Protein AF-A0A933WMZ1-F1 (afdb_monomer_lite)

pLDDT: mean 81.73, std 15.56, range [46.22, 94.94]

Structure (mmCIF, N/CA/C/O backbone):
data_AF-A0A933WMZ1-F1
#
_entry.id   AF-A0A933WMZ1-F1
#
loop_
_atom_site.group_PDB
_atom_site.id
_atom_site.type_symbol
_atom_site.label_atom_id
_atom_site.label_alt_id
_atom_site.label_comp_id
_atom_site.label_asym_id
_atom_site.label_entity_id
_atom_site.label_seq_id
_atom_site.pdbx_PDB_ins_code
_atom_site.Cartn_x
_atom_site.Cartn_y
_atom_site.Cartn_z
_atom_site.occupancy
_atom_site.B_iso_or_equiv
_atom_site.auth_seq_id
_atom_site.auth_comp_id
_atom_site.auth_asym_id
_atom_site.auth_atom_id
_atom_site.pdbx_PDB_model_num
ATOM 1 N N . MET A 1 1 ? -30.212 -34.904 -9.364 1.00 57.50 1 MET A N 1
ATOM 2 C CA . MET A 1 1 ? -28.930 -35.102 -10.069 1.00 57.50 1 MET A CA 1
ATOM 3 C C . MET A 1 1 ? -28.615 -33.801 -10.800 1.00 57.50 1 MET A C 1
ATOM 5 O O . MET A 1 1 ? -29.456 -33.422 -11.602 1.00 57.50 1 MET A O 1
ATOM 9 N N . HIS A 1 2 ? -27.462 -33.181 -10.482 1.00 47.53 2 HIS A N 1
ATOM 10 C CA . HIS A 1 2 ? -26.824 -31.991 -11.105 1.00 47.53 2 HIS A CA 1
ATOM 11 C C . HIS A 1 2 ? -27.591 -30.658 -10.889 1.00 47.53 2 HIS A C 1
ATOM 13 O O . HIS A 1 2 ? -28.767 -30.580 -11.202 1.00 47.53 2 HIS A O 1
ATOM 19 N N . ASP A 1 3 ? -27.085 -29.586 -10.271 1.00 46.22 3 ASP A N 1
ATOM 20 C CA . ASP A 1 3 ? -25.716 -29.161 -9.986 1.00 46.22 3 ASP A CA 1
ATOM 21 C C . ASP A 1 3 ? -25.652 -28.351 -8.680 1.00 46.22 3 ASP A C 1
ATOM 23 O O . ASP A 1 3 ? -26.348 -27.352 -8.496 1.00 46.22 3 ASP A O 1
ATOM 27 N N . ALA A 1 4 ? -24.769 -28.772 -7.777 1.00 52.38 4 ALA A N 1
ATOM 28 C CA . ALA A 1 4 ? -24.313 -27.976 -6.649 1.00 52.38 4 ALA A CA 1
ATOM 29 C C . ALA A 1 4 ? -23.168 -27.072 -7.128 1.00 52.38 4 ALA A C 1
ATOM 31 O O . ALA A 1 4 ? -22.001 -27.336 -6.847 1.00 52.38 4 ALA A O 1
ATOM 32 N N . LEU A 1 5 ? -23.481 -26.005 -7.865 1.00 48.59 5 LEU A N 1
ATOM 33 C CA . LEU A 1 5 ? -22.520 -24.919 -8.045 1.00 48.59 5 LEU A CA 1
ATOM 34 C C . LEU A 1 5 ? -22.556 -24.079 -6.775 1.00 48.59 5 LEU A C 1
ATOM 36 O O . LEU A 1 5 ? -23.288 -23.097 -6.669 1.00 48.59 5 LEU A O 1
ATOM 40 N N . GLY A 1 6 ? -21.795 -24.535 -5.777 1.00 47.16 6 GLY A N 1
ATOM 41 C CA . GLY A 1 6 ? -21.432 -23.713 -4.639 1.00 47.16 6 GLY A CA 1
ATOM 42 C C . GLY A 1 6 ? -20.940 -22.379 -5.175 1.00 47.16 6 GLY A C 1
ATOM 43 O O . GLY A 1 6 ? -19.935 -22.334 -5.885 1.00 47.16 6 GLY A O 1
ATOM 44 N N . SER A 1 7 ? -21.689 -21.313 -4.882 1.00 50.25 7 SER A N 1
ATOM 45 C CA . SER A 1 7 ? -21.246 -19.947 -5.129 1.00 50.25 7 SER A CA 1
ATOM 46 C C . SER A 1 7 ? -19.787 -19.851 -4.698 1.00 50.25 7 SER A C 1
ATOM 48 O O . SER A 1 7 ? -19.476 -20.354 -3.610 1.00 50.25 7 SER A O 1
ATOM 50 N N . PRO A 1 8 ? -18.886 -19.250 -5.497 1.00 49.25 8 PRO A N 1
ATOM 51 C CA . PRO A 1 8 ? -17.549 -18.977 -5.013 1.00 49.25 8 PRO A CA 1
ATOM 52 C C . PRO A 1 8 ? -17.752 -18.080 -3.801 1.00 49.25 8 PRO A C 1
ATOM 54 O O . PRO A 1 8 ? -18.125 -16.919 -3.939 1.00 49.25 8 PRO A O 1
ATOM 57 N N . GLN A 1 9 ? -17.632 -18.642 -2.600 1.00 51.69 9 GLN A N 1
ATOM 58 C CA . GLN A 1 9 ? -17.580 -17.826 -1.408 1.00 51.69 9 GLN A CA 1
ATOM 59 C C . GLN A 1 9 ? -16.300 -17.020 -1.599 1.00 51.69 9 GLN A C 1
ATOM 61 O O . GLN A 1 9 ? -15.228 -17.635 -1.603 1.00 51.69 9 GLN A O 1
ATOM 66 N N . PRO A 1 10 ? -16.366 -15.695 -1.844 1.00 55.53 10 PRO A N 1
ATOM 67 C CA . PRO A 1 10 ? -15.143 -14.919 -1.879 1.00 55.53 10 PRO A CA 1
ATOM 68 C C . PRO A 1 10 ? -14.497 -15.154 -0.523 1.00 55.53 10 PRO A C 1
ATOM 70 O O . PRO A 1 10 ? -15.189 -15.119 0.497 1.00 55.53 10 PRO A O 1
ATOM 73 N N . LEU A 1 11 ? -13.220 -15.522 -0.543 1.00 54.78 11 LEU A N 1
ATOM 74 C CA . LEU A 1 11 ? -12.440 -15.977 0.598 1.00 54.78 11 LEU A CA 1
ATOM 75 C C . LEU A 1 11 ? -12.568 -14.983 1.766 1.00 54.78 11 LEU A C 1
ATOM 77 O O . LEU A 1 11 ? -11.728 -14.105 1.950 1.00 54.78 11 LEU A O 1
ATOM 81 N N . ARG A 1 12 ? -13.608 -15.118 2.599 1.00 56.19 12 ARG A N 1
ATOM 82 C CA . ARG A 1 12 ? -13.774 -14.384 3.860 1.00 56.19 12 ARG A CA 1
ATOM 83 C C . ARG A 1 12 ? -12.852 -15.016 4.902 1.00 56.19 12 ARG A C 1
ATOM 85 O O . ARG A 1 12 ? -13.292 -15.493 5.939 1.00 56.19 12 ARG A O 1
ATOM 92 N N . LEU A 1 13 ? -11.559 -15.064 4.594 1.00 61.22 13 LEU A N 1
ATOM 93 C CA . LEU A 1 13 ? -10.510 -15.552 5.490 1.00 61.22 13 LEU A CA 1
ATOM 94 C C . LEU A 1 13 ? -10.003 -14.447 6.424 1.00 61.22 13 LEU A C 1
ATOM 96 O O . LEU A 1 13 ? -9.227 -14.718 7.338 1.00 61.22 13 LEU A O 1
ATOM 100 N N . PHE A 1 14 ? -10.440 -13.203 6.210 1.00 64.12 14 PHE A N 1
ATOM 101 C CA . PHE A 1 14 ? -9.949 -12.044 6.938 1.00 64.12 14 PHE A CA 1
ATOM 102 C C . PHE A 1 14 ? -11.100 -11.279 7.606 1.00 64.12 14 PHE A C 1
ATOM 104 O O . PHE A 1 14 ? -12.143 -11.076 6.982 1.00 64.12 14 PHE A O 1
ATOM 111 N N . PRO A 1 15 ? -10.931 -10.850 8.872 1.00 71.56 15 PRO A N 1
ATOM 112 C CA . PRO A 1 15 ? -11.929 -10.037 9.553 1.00 71.56 15 PRO A CA 1
ATOM 113 C C . PRO A 1 15 ? -12.128 -8.712 8.813 1.00 71.56 15 PRO A C 1
ATOM 115 O O . PRO A 1 15 ? -11.153 -8.117 8.349 1.00 71.56 15 PRO A O 1
ATOM 118 N N . GLU A 1 16 ? -13.376 -8.239 8.735 1.00 76.19 16 GLU A N 1
ATOM 119 C CA . GLU A 1 16 ? -13.668 -6.932 8.147 1.00 76.19 16 GLU A CA 1
ATOM 120 C C . GLU A 1 16 ? -13.015 -5.831 8.994 1.00 76.19 16 GLU A C 1
ATOM 122 O O . GLU A 1 16 ? -13.385 -5.595 10.145 1.00 76.19 16 GLU A O 1
ATOM 127 N N . LYS A 1 17 ? -12.008 -5.166 8.423 1.00 84.25 17 LYS A N 1
ATOM 128 C CA . LYS A 1 17 ? -11.294 -4.040 9.030 1.00 84.25 17 LYS A CA 1
ATOM 129 C C . LYS A 1 17 ? -11.615 -2.755 8.280 1.00 84.25 17 LYS A C 1
ATOM 131 O O . LYS A 1 17 ? -11.854 -2.758 7.075 1.00 84.25 17 LYS A O 1
ATOM 136 N N . LEU A 1 18 ? -11.546 -1.634 8.998 1.00 85.38 18 LEU A N 1
ATOM 137 C CA . LEU A 1 18 ? -11.624 -0.301 8.390 1.00 85.38 18 LEU A CA 1
ATOM 138 C C . LEU A 1 18 ? -10.426 -0.028 7.469 1.00 85.38 18 LEU A C 1
ATOM 140 O O . LEU A 1 18 ? -10.568 0.645 6.451 1.00 85.38 18 LEU A O 1
ATOM 144 N N . PHE A 1 19 ? -9.259 -0.568 7.835 1.00 90.06 19 PHE A N 1
ATOM 145 C CA . PHE A 1 19 ? -8.004 -0.395 7.119 1.00 90.06 19 PHE A CA 1
ATOM 146 C C . PHE A 1 19 ? -7.213 -1.704 7.076 1.00 90.06 19 PHE A C 1
ATOM 148 O O . PHE A 1 19 ? -7.096 -2.396 8.090 1.00 90.06 19 PHE A O 1
ATOM 155 N N . TYR A 1 20 ? -6.614 -1.985 5.925 1.00 91.44 20 TYR A N 1
ATOM 156 C CA . TYR A 1 20 ? -5.749 -3.127 5.657 1.00 91.44 20 TYR A CA 1
ATOM 157 C C . TYR A 1 20 ? -4.351 -2.632 5.292 1.00 91.44 20 TYR A C 1
ATOM 159 O O . TYR A 1 20 ? -4.190 -1.654 4.563 1.00 91.44 20 TYR A O 1
ATOM 167 N N . LYS A 1 21 ? -3.307 -3.293 5.786 1.00 92.69 21 LYS A N 1
ATOM 168 C CA . LYS A 1 21 ? -1.925 -3.032 5.353 1.00 92.69 21 LYS A CA 1
ATOM 169 C C . LYS A 1 21 ? -1.673 -3.675 3.989 1.00 92.69 21 LYS A C 1
ATOM 171 O O . LYS A 1 21 ? -2.273 -4.700 3.685 1.00 92.69 21 LYS A O 1
ATOM 176 N N . ILE A 1 22 ? -0.701 -3.173 3.223 1.00 92.12 22 ILE A N 1
ATOM 177 C CA . ILE A 1 22 ? -0.349 -3.744 1.904 1.00 92.12 22 ILE A CA 1
ATOM 178 C C . ILE A 1 22 ? -0.094 -5.260 1.931 1.00 92.12 22 ILE A C 1
ATOM 180 O O . ILE A 1 22 ? -0.505 -5.975 1.028 1.00 92.12 22 ILE A O 1
ATOM 184 N N . GLY A 1 23 ? 0.538 -5.770 2.993 1.00 91.94 23 GLY A N 1
ATOM 185 C CA . GLY A 1 23 ? 0.774 -7.207 3.146 1.00 91.94 23 GLY A CA 1
ATOM 186 C C . GLY A 1 23 ? -0.496 -8.007 3.452 1.00 91.94 23 GLY A C 1
ATOM 187 O O . GLY A 1 23 ? -0.557 -9.188 3.140 1.00 91.94 23 GLY A O 1
ATOM 188 N N . GLU A 1 24 ? -1.508 -7.388 4.064 1.00 91.75 24 GLU A N 1
ATOM 189 C CA . GLU A 1 24 ? -2.825 -8.010 4.234 1.00 91.75 24 GLU A CA 1
ATOM 190 C C . GLU A 1 24 ? -3.566 -8.047 2.902 1.00 91.75 24 GLU A C 1
ATOM 192 O O . GLU A 1 24 ? -4.023 -9.114 2.520 1.00 91.75 24 GLU A O 1
ATOM 197 N N . VAL A 1 25 ? -3.596 -6.929 2.168 1.00 91.50 25 VAL A N 1
ATOM 198 C CA . VAL A 1 25 ? -4.208 -6.859 0.829 1.00 91.50 25 VAL A CA 1
ATOM 199 C C . VAL A 1 25 ? -3.575 -7.874 -0.113 1.00 91.50 25 VAL A C 1
ATOM 201 O O . VAL A 1 25 ? -4.284 -8.659 -0.722 1.00 91.50 25 VAL A O 1
ATOM 204 N N . SER A 1 26 ? -2.245 -7.951 -0.132 1.00 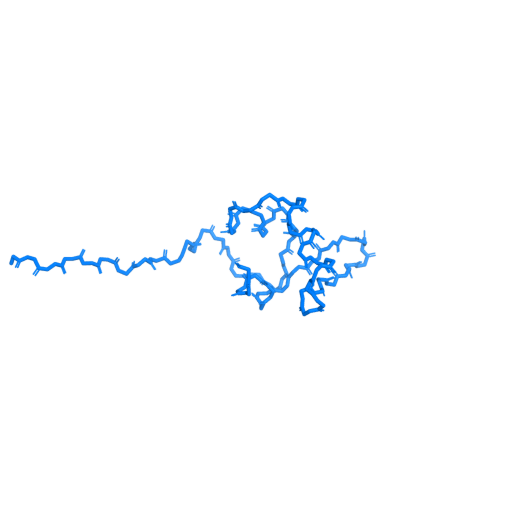93.00 26 SER A N 1
ATOM 205 C CA . SER A 1 26 ? -1.495 -8.937 -0.911 1.00 93.00 26 SER A CA 1
ATOM 206 C C . SER A 1 26 ? -1.950 -10.380 -0.653 1.00 93.00 26 SER A C 1
ATOM 208 O O . SER A 1 26 ? -2.137 -11.143 -1.595 1.00 93.00 26 SER A O 1
ATOM 210 N N . ARG A 1 27 ? -2.216 -10.744 0.609 1.00 91.06 27 ARG A N 1
ATOM 211 C CA . ARG A 1 27 ? -2.751 -12.070 0.966 1.00 91.06 27 ARG A CA 1
ATOM 212 C C . ARG A 1 27 ? -4.232 -12.243 0.637 1.00 91.06 27 ARG A C 1
ATOM 214 O O . ARG A 1 27 ? -4.644 -13.366 0.376 1.00 91.06 27 ARG A O 1
ATOM 221 N N . ILE A 1 28 ? -5.019 -11.170 0.698 1.00 89.12 28 ILE A N 1
ATOM 222 C CA . ILE A 1 28 ? -6.451 -11.187 0.373 1.00 89.12 28 ILE A CA 1
ATOM 223 C C . ILE A 1 28 ? -6.647 -11.432 -1.125 1.00 89.12 28 ILE A C 1
ATOM 225 O O . ILE A 1 28 ? -7.423 -12.306 -1.495 1.00 89.12 28 ILE A O 1
ATOM 229 N N . VAL A 1 29 ? -5.927 -10.688 -1.967 1.00 88.88 29 VAL A N 1
ATOM 230 C CA . VAL A 1 29 ? -6.100 -10.717 -3.429 1.00 88.88 29 VAL A CA 1
ATOM 231 C C . VAL A 1 29 ? -5.139 -11.679 -4.135 1.00 88.88 29 VAL A C 1
ATOM 233 O O . VAL A 1 29 ? -5.268 -11.919 -5.329 1.00 88.88 29 VAL A O 1
ATOM 236 N N . GLY A 1 30 ? -4.163 -12.241 -3.413 1.00 90.25 30 GLY A N 1
ATOM 237 C CA . GLY A 1 30 ? -3.168 -13.162 -3.972 1.00 90.25 30 GLY A CA 1
ATOM 238 C C . GLY A 1 30 ? -2.150 -12.494 -4.904 1.00 90.25 30 GLY A C 1
ATOM 239 O O . GLY A 1 30 ? -1.548 -13.162 -5.739 1.00 90.25 30 GLY A O 1
ATOM 240 N N . VAL A 1 31 ? -1.959 -11.181 -4.772 1.00 93.25 31 VAL A N 1
ATOM 241 C CA . VAL A 1 31 ? -1.064 -10.370 -5.608 1.00 93.25 31 VAL A CA 1
ATOM 242 C C . VAL A 1 31 ? 0.122 -9.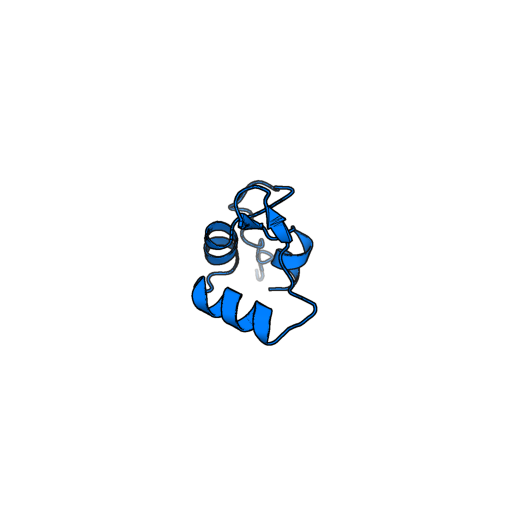897 -4.779 1.00 93.25 31 VAL A C 1
ATOM 244 O O . VAL A 1 31 ? -0.033 -9.470 -3.636 1.00 93.25 31 VAL A O 1
ATOM 247 N N . GLU A 1 32 ? 1.322 -9.932 -5.349 1.00 94.19 32 GLU A N 1
ATOM 248 C CA . GLU A 1 32 ? 2.533 -9.498 -4.657 1.00 94.19 32 GLU A CA 1
ATOM 249 C C . GLU A 1 32 ? 2.518 -8.005 -4.301 1.00 94.19 32 GLU A C 1
ATOM 251 O O . GLU A 1 32 ? 2.093 -7.145 -5.075 1.00 94.19 32 GLU A O 1
ATOM 256 N N . SER A 1 33 ? 3.061 -7.659 -3.130 1.00 94.12 33 SER A N 1
ATOM 257 C CA . SER A 1 33 ? 3.007 -6.278 -2.620 1.00 94.12 33 SER A CA 1
ATOM 258 C C . SER A 1 33 ? 3.724 -5.242 -3.496 1.00 94.12 33 SER A C 1
ATOM 260 O O . SER A 1 33 ? 3.474 -4.048 -3.344 1.00 94.12 33 SER A O 1
ATOM 262 N N . TYR A 1 34 ? 4.646 -5.648 -4.373 1.00 94.81 34 TYR A N 1
ATOM 263 C CA . TYR A 1 34 ? 5.282 -4.729 -5.323 1.00 94.81 34 TYR A CA 1
ATOM 264 C C . TYR A 1 34 ? 4.368 -4.426 -6.520 1.00 94.81 34 TYR A C 1
ATOM 266 O O . TYR A 1 34 ? 4.372 -3.297 -7.000 1.00 94.81 34 TYR A O 1
ATOM 274 N N . VAL A 1 35 ? 3.542 -5.389 -6.949 1.00 94.94 35 VAL A N 1
ATOM 275 C CA . VAL A 1 35 ? 2.552 -5.205 -8.022 1.00 94.94 35 VAL A CA 1
ATOM 276 C C . VAL A 1 35 ? 1.478 -4.227 -7.566 1.00 94.94 35 VAL A C 1
ATOM 278 O O . VAL A 1 35 ? 1.158 -3.294 -8.290 1.00 94.94 35 VAL A O 1
ATOM 281 N N . LEU A 1 36 ? 1.013 -4.353 -6.319 1.00 93.50 36 LEU A N 1
ATOM 282 C CA . LEU A 1 36 ? 0.074 -3.391 -5.736 1.00 93.50 36 LEU A CA 1
ATOM 283 C C . LEU A 1 36 ? 0.638 -1.960 -5.736 1.00 93.50 36 LEU A C 1
ATOM 285 O O . LEU A 1 36 ? -0.075 -1.025 -6.072 1.00 93.50 36 LEU A O 1
ATOM 289 N N . ARG A 1 37 ? 1.932 -1.777 -5.434 1.00 92.88 37 ARG A N 1
ATOM 290 C CA . ARG A 1 37 ? 2.587 -0.452 -5.502 1.00 92.88 37 ARG A CA 1
ATOM 291 C C . ARG A 1 37 ? 2.690 0.079 -6.921 1.00 92.88 37 ARG A C 1
ATOM 293 O O . ARG A 1 37 ? 2.622 1.284 -7.109 1.00 92.88 37 ARG A O 1
ATOM 300 N N . TYR A 1 38 ? 2.906 -0.805 -7.887 1.00 94.00 38 TYR A N 1
ATOM 301 C CA . TYR A 1 38 ? 2.906 -0.426 -9.290 1.00 94.00 38 TYR A CA 1
ATOM 302 C C . TYR A 1 38 ? 1.501 0.018 -9.722 1.00 94.00 38 TYR A C 1
ATOM 304 O O . TYR A 1 38 ? 1.334 1.055 -10.347 1.00 94.00 38 TYR A O 1
ATOM 312 N N . TRP A 1 39 ? 0.456 -0.679 -9.284 1.00 94.25 39 TRP A N 1
ATOM 313 C CA . TRP A 1 39 ? -0.923 -0.264 -9.544 1.00 94.25 39 TRP A CA 1
ATOM 314 C C . TRP A 1 39 ? -1.269 1.085 -8.905 1.00 94.25 39 TRP A C 1
ATOM 316 O O . TRP A 1 39 ? -1.967 1.874 -9.529 1.00 94.25 39 TRP A O 1
ATOM 326 N N . GLU A 1 40 ? -0.727 1.410 -7.726 1.00 91.25 40 GLU A N 1
ATOM 327 C CA . GLU A 1 40 ? -0.860 2.757 -7.139 1.00 91.25 40 GLU A CA 1
ATOM 328 C C . GLU A 1 40 ? -0.284 3.870 -8.032 1.00 91.25 40 GLU A C 1
ATOM 330 O O . GLU A 1 40 ? -0.715 5.018 -7.923 1.00 91.25 40 GLU A O 1
ATOM 335 N N . THR A 1 41 ? 0.714 3.568 -8.874 1.00 90.94 4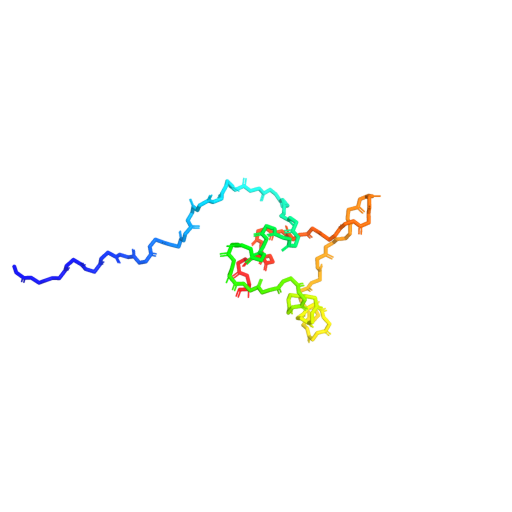1 THR A N 1
ATOM 336 C CA . THR A 1 41 ? 1.298 4.553 -9.798 1.00 90.94 41 THR A CA 1
ATOM 337 C C . THR A 1 41 ? 0.552 4.625 -11.123 1.00 90.94 41 THR A C 1
ATOM 339 O O . THR A 1 41 ? 0.457 5.706 -11.694 1.00 90.94 41 THR A O 1
ATOM 342 N N . GLU A 1 42 ? 0.006 3.503 -11.593 1.00 94.31 42 GLU A N 1
ATOM 343 C CA . GLU A 1 42 ? -0.733 3.428 -12.861 1.00 94.31 42 GLU A CA 1
ATOM 344 C C . GLU A 1 42 ? -2.195 3.879 -12.733 1.00 94.31 42 GLU A C 1
ATOM 346 O O . GLU A 1 42 ? -2.767 4.423 -13.677 1.00 94.31 42 GLU A O 1
ATOM 351 N N . PHE A 1 43 ? -2.811 3.679 -11.565 1.00 91.12 43 PHE A N 1
ATOM 352 C CA . PHE A 1 43 ? -4.229 3.937 -11.338 1.00 91.12 43 PHE A CA 1
ATOM 353 C C . PHE A 1 43 ? -4.435 5.040 -10.293 1.00 91.12 43 PHE A C 1
ATOM 355 O O . PHE A 1 43 ? -4.410 4.771 -9.091 1.00 91.12 43 PHE A O 1
ATOM 362 N N . PRO A 1 44 ? -4.744 6.283 -10.709 1.00 86.88 44 PRO A N 1
ATOM 363 C CA . PRO A 1 44 ? -4.953 7.406 -9.787 1.00 86.88 44 PRO A CA 1
ATOM 364 C C . PRO A 1 44 ? -6.082 7.183 -8.767 1.00 86.88 44 PRO A C 1
ATOM 366 O O . PRO A 1 44 ? -6.097 7.792 -7.696 1.00 86.88 44 PRO A O 1
ATOM 369 N N . PHE A 1 45 ? -7.041 6.315 -9.099 1.00 86.56 45 PHE A N 1
ATOM 370 C CA . PHE A 1 45 ? -8.144 5.940 -8.217 1.00 86.56 45 PHE A CA 1
ATOM 371 C C . PHE A 1 45 ? -7.722 4.981 -7.093 1.00 86.56 45 PHE A C 1
ATOM 373 O O . PHE A 1 45 ? -8.404 4.921 -6.074 1.00 86.56 45 PHE A O 1
ATOM 380 N N . LEU A 1 46 ? -6.594 4.277 -7.238 1.00 87.88 46 LEU A N 1
ATOM 381 C CA . LEU A 1 46 ? -6.029 3.391 -6.224 1.00 87.88 46 LEU A CA 1
ATOM 382 C C . LEU A 1 46 ? -4.942 4.138 -5.440 1.00 87.88 46 LEU A C 1
ATOM 384 O O . LEU A 1 46 ? -3.749 3.882 -5.574 1.00 87.88 46 LEU A O 1
ATOM 388 N N . SER A 1 47 ? -5.363 5.100 -4.618 1.00 83.56 47 SER A N 1
ATOM 389 C CA . SER A 1 47 ? -4.463 5.962 -3.840 1.00 83.56 47 SER A CA 1
ATOM 390 C C . SER A 1 47 ? -4.574 5.689 -2.329 1.00 83.56 47 SER A C 1
ATOM 392 O O . SER A 1 47 ? -5.199 6.460 -1.590 1.00 83.56 47 SER A O 1
ATOM 394 N N . PRO A 1 48 ? -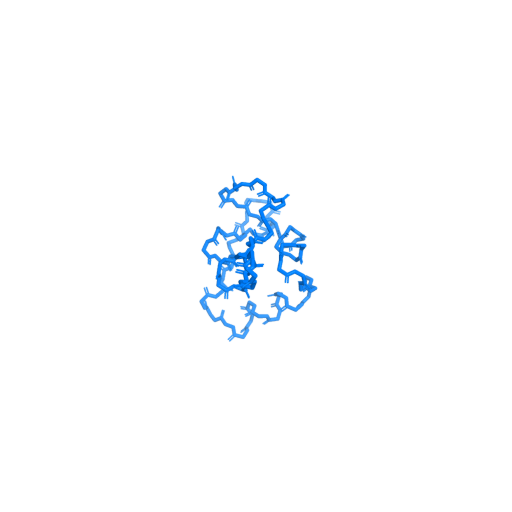3.968 4.594 -1.819 1.00 85.88 48 PRO A N 1
ATOM 395 C CA . PRO A 1 48 ? -4.043 4.247 -0.407 1.00 85.88 48 PRO A CA 1
ATOM 396 C C . PRO A 1 48 ? -3.462 5.368 0.451 1.00 85.88 48 PRO A C 1
ATOM 398 O O . PRO A 1 48 ? -2.412 5.955 0.163 1.00 85.88 48 PRO A O 1
ATOM 401 N N . ARG A 1 49 ? -4.141 5.667 1.558 1.00 87.19 49 ARG A N 1
ATOM 402 C CA . ARG A 1 49 ? -3.705 6.727 2.470 1.00 87.19 49 ARG A CA 1
ATOM 403 C C . ARG A 1 49 ? -2.445 6.293 3.212 1.00 87.19 49 ARG A C 1
ATOM 405 O O . ARG A 1 49 ? -2.236 5.115 3.505 1.00 87.19 49 ARG A O 1
ATOM 412 N N . LYS A 1 50 ? -1.613 7.266 3.581 1.00 86.50 50 LYS A N 1
ATOM 413 C CA . LYS A 1 50 ? -0.522 7.044 4.535 1.00 86.50 50 LYS A CA 1
ATOM 414 C C . LYS A 1 50 ? -1.061 7.207 5.954 1.00 86.50 50 LYS A C 1
ATOM 416 O O . LYS A 1 50 ? -1.707 8.206 6.268 1.00 86.50 50 LYS A O 1
ATOM 421 N N . SER A 1 51 ? -0.806 6.226 6.811 1.00 87.75 51 SER A N 1
ATOM 422 C CA . SER A 1 51 ? -1.066 6.327 8.245 1.00 87.75 51 SER A CA 1
ATOM 423 C C . SER A 1 51 ? -0.154 7.381 8.886 1.00 87.75 51 SER A C 1
ATOM 425 O O . SER A 1 51 ? 0.843 7.806 8.299 1.00 87.75 51 SER A O 1
ATOM 427 N N . LYS A 1 52 ? -0.428 7.735 10.149 1.00 86.88 52 LYS A N 1
ATOM 428 C CA . LYS A 1 52 ? 0.451 8.610 10.951 1.00 86.88 52 LYS A CA 1
ATOM 429 C C . LYS A 1 52 ? 1.894 8.092 11.066 1.00 86.88 52 LYS A C 1
ATOM 431 O O . LYS A 1 52 ? 2.802 8.878 11.288 1.00 86.88 52 LYS A O 1
ATOM 436 N N . SER A 1 53 ? 2.104 6.785 10.904 1.00 87.56 53 SER A N 1
ATOM 437 C CA . SER A 1 53 ? 3.417 6.128 10.925 1.00 87.56 53 SER A CA 1
ATOM 438 C C . SER A 1 53 ? 4.044 5.951 9.534 1.00 87.56 53 SER A C 1
ATOM 440 O O . SER A 1 53 ? 5.038 5.243 9.397 1.00 87.56 53 SER A O 1
ATOM 442 N N . GLY A 1 54 ? 3.463 6.548 8.486 1.00 88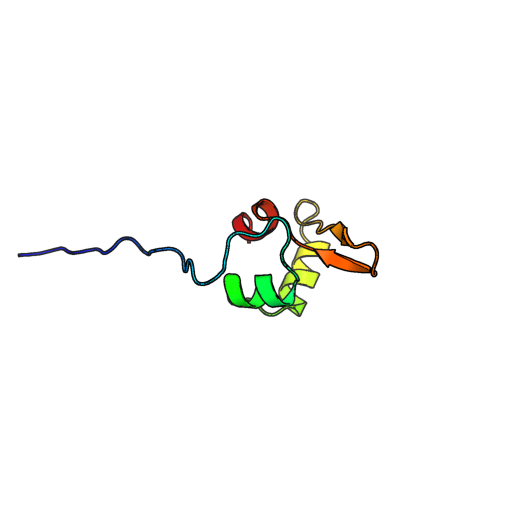.12 54 GLY A N 1
ATOM 443 C CA . GLY A 1 54 ? 3.968 6.480 7.110 1.00 88.12 54 GLY A CA 1
ATOM 444 C C . GLY A 1 54 ? 3.656 5.172 6.374 1.00 88.12 54 GLY A C 1
ATOM 445 O O . GLY A 1 54 ? 4.115 4.980 5.249 1.00 88.12 54 GLY A O 1
ATOM 446 N N . GLN A 1 55 ? 2.868 4.278 6.975 1.00 87.62 55 GLN A N 1
ATOM 447 C CA . GLN A 1 55 ? 2.485 3.002 6.369 1.00 87.62 55 GLN A CA 1
ATOM 448 C C . GLN A 1 55 ? 1.301 3.182 5.419 1.00 87.62 55 GLN A C 1
ATOM 450 O O . GLN A 1 55 ? 0.379 3.941 5.712 1.00 87.62 55 GLN A O 1
ATOM 455 N N . ARG A 1 56 ? 1.301 2.455 4.298 1.00 90.19 56 ARG A N 1
ATOM 456 C CA . ARG A 1 56 ? 0.163 2.430 3.369 1.00 90.19 56 ARG A CA 1
ATOM 457 C C . ARG A 1 56 ? -0.985 1.635 3.969 1.00 90.19 56 ARG A C 1
ATOM 459 O O . ARG A 1 56 ? -0.791 0.490 4.390 1.00 90.19 56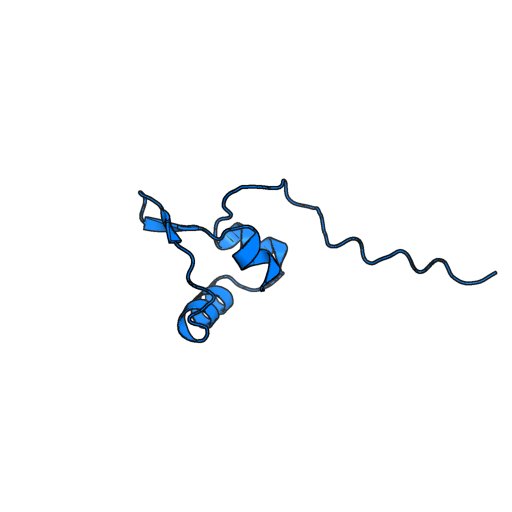 ARG A O 1
ATOM 466 N N . VAL A 1 57 ? -2.157 2.255 3.994 1.00 93.06 57 VAL A N 1
ATOM 467 C CA . VAL A 1 57 ? -3.398 1.641 4.448 1.00 93.06 57 VAL A CA 1
ATOM 468 C C . VAL A 1 57 ? -4.449 1.711 3.346 1.00 93.06 57 VAL A C 1
ATOM 470 O O . VAL A 1 57 ? -4.732 2.779 2.808 1.00 93.06 57 VAL A O 1
ATOM 473 N N . TYR A 1 58 ? -5.014 0.552 3.036 1.00 92.62 58 TYR A N 1
ATOM 474 C CA . TYR A 1 58 ? -6.077 0.354 2.062 1.00 92.62 58 TYR A CA 1
ATOM 475 C C . TYR A 1 58 ? -7.396 0.274 2.808 1.00 92.62 58 TYR A C 1
ATOM 477 O O . TYR A 1 58 ? -7.493 -0.351 3.865 1.00 92.62 58 TYR A O 1
ATOM 485 N N . THR A 1 59 ? -8.416 0.918 2.278 1.00 91.69 59 THR A N 1
ATOM 486 C CA . THR A 1 59 ? -9.788 0.771 2.746 1.00 91.69 59 THR A CA 1
ATOM 487 C C . THR A 1 59 ? -10.411 -0.483 2.149 1.00 91.69 59 THR A C 1
ATOM 489 O O . THR A 1 59 ? -9.902 -1.040 1.180 1.00 91.69 59 THR A O 1
ATOM 492 N N . LYS A 1 60 ? -11.556 -0.909 2.690 1.00 89.12 60 LYS A N 1
ATOM 493 C CA . LYS A 1 60 ? -12.349 -1.983 2.075 1.00 89.12 60 LYS A CA 1
ATOM 494 C C . LYS A 1 60 ? -12.644 -1.703 0.594 1.00 89.12 60 LYS A C 1
ATOM 496 O O . LYS A 1 60 ? -12.483 -2.593 -0.219 1.00 89.12 60 LYS A O 1
ATOM 501 N N . LYS A 1 61 ? -12.956 -0.448 0.245 1.00 88.06 61 LYS A N 1
ATOM 502 C CA . LYS A 1 61 ? -13.208 -0.038 -1.146 1.00 88.06 61 LYS A CA 1
ATOM 503 C C . LYS A 1 61 ? -11.994 -0.222 -2.055 1.00 88.06 61 LYS A C 1
ATOM 505 O O . LYS A 1 61 ? -12.168 -0.609 -3.198 1.00 88.06 61 LYS A O 1
ATOM 510 N N . ASP A 1 62 ? -10.793 0.060 -1.550 1.00 90.38 62 ASP A N 1
ATOM 511 C CA . ASP A 1 62 ? -9.563 -0.135 -2.324 1.00 90.38 62 ASP A CA 1
ATOM 512 C C . ASP A 1 62 ? -9.303 -1.627 -2.558 1.00 90.38 62 ASP A C 1
ATOM 514 O O . ASP A 1 62 ? -8.855 -2.004 -3.629 1.00 90.38 62 ASP A O 1
ATOM 518 N N . VAL A 1 63 ? -9.606 -2.473 -1.567 1.00 88.31 63 VAL A N 1
ATOM 519 C CA . VAL A 1 63 ? -9.482 -3.934 -1.685 1.00 88.31 63 VAL A CA 1
ATOM 520 C C . VAL A 1 63 ? -10.532 -4.512 -2.629 1.00 88.31 63 VAL A C 1
ATOM 522 O O . VAL A 1 63 ? -10.191 -5.366 -3.426 1.00 88.31 63 VAL A O 1
ATOM 525 N N . ASP A 1 64 ? -11.777 -4.033 -2.578 1.00 87.62 64 ASP A N 1
ATOM 526 C CA . ASP A 1 64 ? -12.862 -4.487 -3.462 1.00 87.62 64 ASP A CA 1
ATOM 527 C C . ASP A 1 64 ? -12.636 -4.095 -4.939 1.00 87.62 64 ASP A C 1
ATOM 529 O O . ASP A 1 64 ? -13.303 -4.617 -5.830 1.00 87.62 64 ASP A O 1
ATOM 533 N N . LEU A 1 65 ? -11.737 -3.139 -5.197 1.00 87.19 65 LEU A N 1
ATOM 534 C CA . LEU A 1 65 ? -11.383 -2.667 -6.536 1.00 87.19 65 LEU A CA 1
ATOM 535 C C . LEU A 1 65 ? -10.252 -3.480 -7.189 1.00 87.19 65 LEU A C 1
ATOM 537 O O . LEU A 1 65 ? -10.094 -3.414 -8.408 1.00 87.19 65 LEU A O 1
ATOM 541 N N . ILE A 1 66 ? -9.458 -4.179 -6.375 1.00 86.19 66 ILE A N 1
ATOM 542 C CA . ILE A 1 66 ? -8.296 -4.998 -6.759 1.00 86.19 66 ILE A CA 1
ATOM 543 C C . ILE A 1 66 ? -8.766 -6.432 -7.005 1.00 86.19 66 ILE A C 1
ATOM 545 O O . ILE A 1 66 ? -8.392 -6.978 -8.065 1.00 86.19 66 ILE A O 1
#

Foldseek 3Di:
DDDDPPDPPQPPVDPQDQKDFLVRLCVSVVHDSVVLVVCVVVPVVLPFDQDPVRTGIDGPVSSVVD

Radius of gyration: 14.59 Å; chains: 1; bounding box: 34×44×24 Å

Secondary structure (DSSP, 8-state):
-------------S---S-EEHHHHHHHHT--HHHHHHHHHH-TT--PEEPTTS-EEE-HHHHHH-

Sequence (66 aa):
MHDALGSPQPLRLFPEKLFYKIGEVSRIVGVESYVLRYWETEFPFLSPRKSKSGQRVYTKKDVDLI